Protein AF-A0AAN9TEC7-F1 (afdb_monomer)

Sequence (154 aa):
MALSFTKITAVLRTYLVLPSSTVSSLPYNSSLTKSSLTCLVTRNYAADSGGGASKKGKVVAGAGGRIKEYPVEKDPNKLVTYCCGLNYFIEGEEVKLKPDNEYPDWLYDVYIGGARDLSELEPNSKEYWQRVRYLAIRRNVKLRKFRRQVLRQF

Foldseek 3Di:
DDDDPVPVVVVVVVPPDDPPPPPPPDPPPPPPDPPPPPPPPPVPVDPDPDDDDDDPPPPPPPPPPPPDDDDDDDDPVCVVFFDPPPDPDPDDDTHGDDPPVVDDPVVVVDDPDDDDDLVVDDPPDPVNVVVVVVVVVVVVVVVVVVVVVVVVVD

Nearest PDB structures (foldseek):
  8any-assembly1_l  TM=9.443E-01  e=2.323E-07  Homo sapiens
  8oiq-assembly1_Bc  TM=9.264E-01  e=1.148E-06  Sus scrofa
  7nsj-assembly1_Bq  TM=8.899E-01  e=2.465E-06  Sus scrofa
  8pk0-assembly1_l  TM=8.881E-01  e=1.755E+00  Homo sapiens

Radius of gyration: 35.23 Å; Cα contacts (8 Å, |Δi|>4): 36; chains: 1; bounding box: 65×34×118 Å

pLDDT: mean 73.78, std 21.54, range [33.62, 97.88]

Secondary structure (DSSP, 8-state):
----TTTTHHHHTSSS---------------------------TTS--S-S-------------PPP-PPPPP--HHHHHHEETTS--SSSSPPEEPPPGGGS-GGGTTS--SSPPPTTTS-TTSHHHHHHHHHHHHHHHHHHHHHHHHHTT--

Structure (mmCIF, N/CA/C/O backbone):
data_AF-A0AAN9TEC7-F1
#
_entry.id   AF-A0AAN9TEC7-F1
#
loop_
_atom_site.group_PDB
_atom_site.id
_atom_site.type_symbol
_atom_site.label_atom_id
_atom_site.label_alt_id
_atom_site.label_comp_id
_atom_site.label_asym_id
_atom_site.label_entity_id
_atom_site.label_seq_id
_atom_site.pdbx_PDB_ins_code
_atom_site.Cartn_x
_atom_site.Cartn_y
_atom_site.Cartn_z
_atom_site.occupancy
_atom_site.B_iso_or_equiv
_atom_site.auth_seq_id
_atom_site.auth_comp_id
_atom_site.auth_asym_id
_atom_site.auth_atom_id
_atom_site.pdbx_PDB_model_num
ATOM 1 N N . MET A 1 1 ? 17.275 17.839 -90.418 1.00 48.56 1 MET A N 1
ATOM 2 C CA . MET A 1 1 ? 16.666 18.409 -89.196 1.00 48.56 1 MET A CA 1
ATOM 3 C C . MET A 1 1 ? 16.670 17.341 -88.113 1.00 48.56 1 MET A C 1
ATOM 5 O O . MET A 1 1 ? 15.807 16.479 -88.123 1.00 48.56 1 MET A O 1
ATOM 9 N N . ALA A 1 2 ? 17.671 17.348 -87.233 1.00 48.53 2 ALA A N 1
ATOM 10 C CA . ALA A 1 2 ? 17.752 16.433 -86.097 1.00 48.53 2 ALA A CA 1
ATOM 11 C C . ALA A 1 2 ? 18.172 17.261 -84.879 1.00 48.53 2 ALA A C 1
ATOM 13 O O . ALA A 1 2 ? 19.322 17.680 -84.762 1.00 48.53 2 ALA A O 1
ATOM 14 N N . LEU A 1 3 ? 17.190 17.599 -84.044 1.00 50.47 3 LEU A N 1
ATOM 15 C CA . LEU A 1 3 ? 17.386 18.351 -82.810 1.00 50.47 3 LEU A CA 1
ATOM 16 C C . LEU A 1 3 ? 18.153 17.455 -81.832 1.00 50.47 3 LEU A C 1
ATOM 18 O O . LEU A 1 3 ? 17.731 16.338 -81.536 1.00 50.47 3 LEU A O 1
ATOM 22 N N . SER A 1 4 ? 19.323 17.925 -81.404 1.00 54.22 4 SER A N 1
ATOM 23 C CA . SER A 1 4 ? 20.275 17.143 -80.628 1.00 54.22 4 SER A CA 1
ATOM 24 C C . SER A 1 4 ? 19.701 16.722 -79.272 1.00 54.22 4 SER A C 1
ATOM 26 O O . SER A 1 4 ? 19.173 17.514 -78.492 1.00 54.22 4 SER A O 1
ATOM 28 N N . PHE A 1 5 ? 19.872 15.435 -78.985 1.00 55.97 5 PHE A N 1
ATOM 29 C CA . PHE A 1 5 ? 19.461 14.704 -77.783 1.00 55.97 5 PHE A CA 1
ATOM 30 C C . PHE A 1 5 ? 20.080 15.206 -76.459 1.00 55.97 5 PHE A C 1
ATOM 32 O O . PHE A 1 5 ? 19.902 14.588 -75.411 1.00 55.97 5 PHE A O 1
ATOM 39 N N . THR A 1 6 ? 20.803 16.326 -76.465 1.00 56.91 6 THR A N 1
ATOM 40 C CA . THR A 1 6 ? 21.567 16.829 -75.315 1.00 56.91 6 THR A CA 1
ATOM 41 C C . THR A 1 6 ? 20.768 17.724 -74.368 1.00 56.91 6 THR A C 1
ATOM 43 O O . THR A 1 6 ? 21.258 18.039 -73.288 1.00 56.91 6 THR A O 1
ATOM 46 N N . LYS A 1 7 ? 19.532 18.111 -74.714 1.00 54.03 7 LYS A N 1
ATOM 47 C CA . LYS A 1 7 ? 18.673 18.926 -73.829 1.00 54.03 7 LYS A CA 1
ATOM 48 C C . LYS A 1 7 ? 17.625 18.126 -73.046 1.00 54.03 7 LYS A C 1
ATOM 50 O O . LYS A 1 7 ? 17.165 18.598 -72.014 1.00 54.03 7 LYS A O 1
ATOM 55 N N . ILE A 1 8 ? 17.294 16.905 -73.474 1.00 54.00 8 ILE A N 1
ATOM 56 C CA . ILE A 1 8 ? 16.317 16.041 -72.779 1.00 54.00 8 ILE A CA 1
ATOM 57 C C . ILE A 1 8 ? 16.985 15.265 -71.628 1.00 54.00 8 ILE A C 1
ATOM 59 O O . ILE A 1 8 ? 16.387 15.060 -70.573 1.00 54.00 8 ILE A O 1
ATOM 63 N N . THR A 1 9 ? 18.265 14.914 -71.764 1.00 54.56 9 THR A N 1
ATOM 64 C CA . THR A 1 9 ? 19.038 14.214 -70.722 1.00 54.56 9 THR A CA 1
ATOM 65 C C . THR A 1 9 ? 19.423 15.099 -69.532 1.00 54.56 9 THR A C 1
ATOM 67 O O . THR A 1 9 ? 19.699 14.574 -68.454 1.00 54.56 9 THR A O 1
ATOM 70 N N . ALA A 1 10 ? 19.388 16.428 -69.678 1.00 53.41 10 ALA A N 1
ATOM 71 C CA . ALA A 1 10 ? 19.648 17.359 -68.579 1.00 53.41 10 ALA A CA 1
ATOM 72 C C . ALA A 1 10 ? 18.459 17.490 -67.608 1.00 53.41 10 ALA A C 1
ATOM 74 O O . ALA A 1 10 ? 18.670 17.714 -66.421 1.00 53.41 10 ALA A O 1
ATOM 75 N N . VAL A 1 11 ? 17.225 17.289 -68.086 1.00 55.28 11 VAL A N 1
ATOM 76 C CA . VAL A 1 11 ? 16.010 17.392 -67.257 1.00 55.28 11 VAL A CA 1
ATOM 77 C C . VAL A 1 11 ? 15.692 16.067 -66.557 1.00 55.28 11 VAL A C 1
ATOM 79 O O . VAL A 1 11 ? 15.194 16.064 -65.442 1.00 55.28 11 VAL A O 1
ATOM 82 N N . LEU A 1 12 ? 16.042 14.916 -67.138 1.00 54.12 12 LEU A N 1
ATOM 83 C CA . LEU A 1 12 ? 15.784 13.615 -66.499 1.00 54.12 12 LEU A CA 1
ATOM 84 C C . LEU A 1 12 ? 16.828 13.211 -65.443 1.00 54.12 12 LEU A C 1
ATOM 86 O O . LEU A 1 12 ? 16.566 12.318 -64.640 1.00 54.12 12 LEU A O 1
ATOM 90 N N . ARG A 1 13 ? 17.981 13.890 -65.375 1.00 50.94 13 ARG A N 1
ATOM 91 C CA . ARG A 1 13 ? 19.002 13.655 -64.334 1.00 50.94 13 ARG A CA 1
ATOM 92 C C . ARG A 1 13 ? 18.761 14.459 -63.049 1.00 50.94 13 ARG A C 1
ATOM 94 O O . ARG A 1 13 ? 19.410 14.191 -62.044 1.00 50.94 13 ARG A O 1
ATOM 101 N N . THR A 1 14 ? 17.813 15.398 -63.058 1.00 56.31 14 THR A N 1
ATOM 102 C CA . THR A 1 14 ? 17.411 16.174 -61.873 1.00 56.31 14 THR A CA 1
ATOM 103 C C . THR A 1 14 ? 16.247 15.558 -61.091 1.00 56.31 14 THR A C 1
ATOM 105 O O . THR A 1 14 ? 16.005 15.987 -59.970 1.00 56.31 14 THR A O 1
ATOM 108 N N . TYR A 1 15 ? 15.552 14.537 -61.616 1.00 54.12 15 TYR A N 1
ATOM 109 C CA . TYR A 1 15 ? 14.353 13.965 -60.969 1.00 54.12 15 TYR A CA 1
ATOM 110 C C . TYR A 1 15 ? 14.511 12.552 -60.380 1.00 54.12 15 TYR A C 1
ATOM 112 O O . TYR A 1 15 ? 13.540 11.999 -59.876 1.00 54.12 15 TYR A O 1
ATOM 120 N N . LEU A 1 16 ? 15.717 11.971 -60.370 1.00 57.03 16 LEU A N 1
ATOM 121 C CA . LEU A 1 16 ? 15.988 10.672 -59.726 1.00 57.03 16 LEU A CA 1
ATOM 122 C C . LEU A 1 16 ? 17.188 10.719 -58.773 1.00 57.03 16 LEU A C 1
ATOM 124 O O . LEU A 1 16 ? 18.037 9.834 -58.770 1.00 57.03 16 LEU A O 1
ATOM 128 N N . VAL A 1 17 ? 17.247 11.746 -57.928 1.00 52.12 17 VAL A N 1
ATOM 129 C CA . VAL A 1 17 ? 17.976 11.658 -56.659 1.00 52.12 17 VAL A CA 1
ATOM 130 C C . VAL A 1 17 ? 17.042 12.173 -55.578 1.00 52.12 17 VAL A C 1
ATOM 132 O O . VAL A 1 17 ? 16.969 13.365 -55.293 1.00 52.12 17 VAL A O 1
ATOM 135 N N . LEU A 1 18 ? 16.277 11.238 -55.018 1.00 53.53 18 LEU A N 1
ATOM 136 C CA . LEU A 1 18 ? 15.639 11.398 -53.721 1.00 53.53 18 LEU A CA 1
ATOM 137 C C . LEU A 1 18 ? 16.726 11.849 -52.733 1.00 53.53 18 LEU A C 1
ATOM 139 O O . LEU A 1 18 ? 17.726 11.136 -52.593 1.00 53.53 18 LEU A O 1
ATOM 143 N N . PRO A 1 19 ? 16.588 13.002 -52.057 1.00 48.56 19 PRO A N 1
ATOM 144 C CA . PRO A 1 19 ? 17.447 13.300 -50.932 1.00 48.56 19 PRO A CA 1
ATOM 145 C C . PRO A 1 19 ? 17.100 12.279 -49.852 1.00 48.56 19 PRO A C 1
ATOM 147 O O . PRO A 1 19 ? 16.100 12.416 -49.150 1.00 48.56 19 PRO A O 1
ATOM 150 N N . SER A 1 20 ? 17.916 11.227 -49.740 1.00 44.69 20 SER A N 1
ATOM 151 C CA . SER A 1 20 ? 18.061 10.489 -48.493 1.00 44.69 20 SER A CA 1
ATOM 152 C C . SER A 1 20 ? 18.264 11.544 -47.425 1.00 44.69 20 SER A C 1
ATOM 154 O O . SER A 1 20 ? 19.303 12.204 -47.404 1.00 44.69 20 SER A O 1
ATOM 156 N N . SER A 1 21 ? 17.236 11.746 -46.603 1.00 44.50 21 SER A N 1
ATOM 157 C CA . SER A 1 21 ? 17.318 12.483 -45.358 1.00 44.50 21 SER A CA 1
ATOM 158 C C . SER A 1 21 ? 18.556 11.970 -44.653 1.00 44.50 21 SER A C 1
ATOM 160 O O . SER A 1 21 ? 18.599 10.838 -44.164 1.00 44.50 21 SER A O 1
ATOM 162 N N . THR A 1 22 ? 19.597 12.786 -44.709 1.00 52.03 22 THR A N 1
ATOM 163 C CA . THR A 1 22 ? 20.806 12.591 -43.956 1.00 52.03 22 THR A CA 1
ATOM 164 C C . THR A 1 22 ? 20.344 12.521 -42.513 1.00 52.03 22 THR A C 1
ATOM 166 O O . THR A 1 22 ? 19.860 13.496 -41.941 1.00 52.03 22 THR A O 1
ATOM 169 N N . VAL A 1 23 ? 20.431 11.323 -41.937 1.00 56.47 23 VAL A N 1
ATOM 170 C CA . VAL A 1 23 ? 20.590 11.173 -40.500 1.00 56.47 23 VAL A CA 1
ATOM 171 C C . VAL A 1 23 ? 21.856 11.960 -40.214 1.00 56.47 23 VAL A C 1
ATOM 173 O O . VAL A 1 23 ? 22.967 11.473 -40.414 1.00 56.47 23 VAL A O 1
ATOM 176 N N . SER A 1 24 ? 21.684 13.237 -39.886 1.00 46.16 24 SER A N 1
ATOM 177 C CA . SER A 1 24 ? 22.731 14.047 -39.316 1.00 46.16 24 SER A CA 1
ATOM 178 C C . SER A 1 24 ? 23.124 13.308 -38.050 1.00 46.16 24 SER A C 1
ATOM 180 O O . SER A 1 24 ? 22.413 13.293 -37.047 1.00 46.16 24 SER A O 1
ATOM 182 N N . SER A 1 25 ? 24.239 12.587 -38.142 1.00 56.56 25 SER A N 1
ATOM 183 C CA . SER A 1 25 ? 24.982 12.136 -36.988 1.00 56.56 25 SER A CA 1
ATOM 184 C C . SER A 1 25 ? 25.206 13.382 -36.149 1.00 56.56 25 SER A C 1
ATOM 186 O O . SER A 1 25 ? 26.010 14.244 -36.515 1.00 56.56 25 SER A O 1
ATOM 188 N N . LEU A 1 26 ? 24.429 13.520 -35.075 1.00 43.62 26 LEU A N 1
ATOM 189 C CA . LEU A 1 26 ? 24.709 14.509 -34.054 1.00 43.62 26 LEU A CA 1
ATOM 190 C C .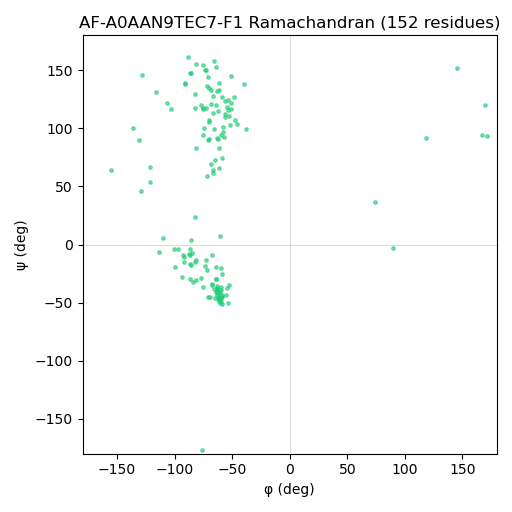 LEU A 1 26 ? 26.193 14.346 -33.721 1.00 43.62 26 LEU A C 1
ATOM 192 O O . LEU A 1 26 ? 26.616 13.209 -33.477 1.00 43.62 26 LEU A O 1
ATOM 196 N N . PRO A 1 27 ? 27.002 15.417 -33.764 1.00 46.75 27 PRO A N 1
ATOM 197 C CA . PRO A 1 27 ? 28.371 15.312 -33.312 1.00 46.75 27 PRO A CA 1
ATOM 198 C C . PRO A 1 27 ? 28.303 14.809 -31.873 1.00 46.75 27 PRO A C 1
ATOM 200 O O . PRO A 1 27 ? 27.791 15.492 -30.983 1.00 46.75 27 PRO A O 1
ATOM 203 N N . TYR A 1 28 ? 28.767 13.577 -31.663 1.00 51.41 28 TYR A N 1
ATOM 204 C CA . TYR A 1 28 ? 29.119 13.088 -30.346 1.00 51.41 28 TYR A CA 1
ATOM 205 C C . TYR A 1 28 ? 30.205 14.035 -29.851 1.00 51.41 28 TYR A C 1
ATOM 207 O O . TYR A 1 28 ? 31.374 13.925 -30.214 1.00 51.41 28 TYR A O 1
ATOM 215 N N . ASN A 1 29 ? 29.780 15.053 -29.110 1.00 56.12 29 ASN A N 1
ATOM 216 C CA . ASN A 1 29 ? 30.663 16.014 -28.492 1.00 56.12 29 ASN A CA 1
ATOM 217 C C . ASN A 1 29 ? 31.402 15.276 -27.371 1.00 56.12 29 ASN A C 1
ATOM 219 O O . ASN A 1 29 ? 30.939 15.197 -26.236 1.00 56.12 29 ASN A O 1
ATOM 223 N N . SER A 1 30 ? 32.553 14.705 -27.717 1.00 55.78 30 SER A N 1
ATOM 224 C CA . SER A 1 30 ? 33.495 14.070 -26.797 1.00 55.78 30 SER A CA 1
ATOM 225 C C . SER A 1 30 ? 34.413 15.081 -26.106 1.00 55.78 30 SER A C 1
ATOM 227 O O . SER A 1 30 ? 35.503 14.729 -25.663 1.00 55.78 30 SER A O 1
ATOM 229 N N . SER A 1 31 ? 33.991 16.341 -26.005 1.00 51.62 31 SER A N 1
ATOM 230 C CA . SER A 1 31 ? 34.704 17.390 -25.281 1.00 51.62 31 SER A CA 1
ATOM 231 C C . SER A 1 31 ? 33.841 17.986 -24.173 1.00 51.62 31 SER A C 1
ATOM 233 O O . SER A 1 31 ? 33.715 19.197 -24.037 1.00 51.62 31 SER A O 1
ATOM 235 N N . LEU A 1 32 ? 33.320 17.123 -23.294 1.00 45.06 32 LEU A N 1
ATOM 236 C CA . LEU A 1 32 ? 33.364 17.480 -21.880 1.00 45.06 32 LEU A CA 1
ATOM 237 C C . LEU A 1 32 ? 34.803 17.279 -21.423 1.00 45.06 32 LEU A C 1
ATOM 239 O O . LEU A 1 32 ? 35.246 16.190 -21.055 1.00 45.06 32 LEU A O 1
ATOM 243 N N . THR A 1 33 ? 35.537 18.384 -21.481 1.00 47.31 33 THR A N 1
ATOM 244 C CA . THR A 1 33 ? 36.680 18.621 -20.617 1.00 47.31 33 THR A CA 1
ATOM 245 C C . THR A 1 33 ? 36.337 18.117 -19.217 1.00 47.31 33 THR A C 1
ATOM 247 O O . THR A 1 33 ? 35.214 18.279 -18.734 1.00 47.31 33 THR A O 1
ATOM 250 N N . LYS A 1 34 ? 37.299 17.449 -18.579 1.00 48.38 34 LYS A N 1
ATOM 251 C CA . LYS A 1 34 ? 37.228 16.982 -17.191 1.00 48.38 34 LYS A CA 1
ATOM 252 C C . LYS A 1 34 ? 37.192 18.193 -16.249 1.00 48.38 34 LYS A C 1
ATOM 254 O O . LYS A 1 34 ? 38.111 18.429 -15.479 1.00 48.38 34 LYS A O 1
ATOM 259 N N . SER A 1 35 ? 36.137 18.990 -16.343 1.00 45.03 35 SER A N 1
ATOM 260 C CA . SER A 1 35 ? 35.725 19.927 -15.324 1.00 45.03 35 SER A CA 1
ATOM 261 C C . SER A 1 35 ? 35.112 19.072 -14.231 1.00 45.03 35 SER A C 1
ATOM 263 O O . SER A 1 35 ? 34.013 18.531 -14.355 1.00 45.03 35 SER A O 1
ATOM 265 N N . SER A 1 36 ? 35.925 18.854 -13.205 1.00 53.31 36 SER A N 1
ATOM 266 C CA . SER A 1 36 ? 35.570 18.253 -11.932 1.00 53.31 36 SER A CA 1
ATOM 267 C C . SER A 1 36 ? 34.471 19.072 -11.253 1.00 53.31 36 SER A C 1
ATOM 269 O O . SER A 1 36 ? 34.705 19.776 -10.279 1.00 53.31 36 SER A O 1
ATOM 271 N N . LEU A 1 37 ? 33.252 18.953 -11.753 1.00 47.41 37 LEU A N 1
ATOM 272 C CA . LEU A 1 37 ? 32.038 19.215 -11.004 1.00 47.41 37 LEU A CA 1
ATOM 273 C C . LEU A 1 37 ? 31.244 17.919 -11.036 1.00 47.41 37 LEU A C 1
ATOM 275 O O . LEU A 1 37 ? 30.168 17.805 -11.621 1.00 47.41 37 LEU A O 1
ATOM 279 N N . THR A 1 38 ? 31.803 16.910 -10.365 1.00 49.81 38 THR A N 1
ATOM 280 C CA . THR A 1 38 ? 30.939 15.949 -9.700 1.00 49.81 38 THR A CA 1
ATOM 281 C C . THR A 1 38 ? 30.095 16.783 -8.743 1.00 49.81 38 THR A C 1
ATOM 283 O O . THR A 1 38 ? 30.521 17.151 -7.652 1.00 49.81 38 THR A O 1
ATOM 286 N N . CYS A 1 39 ? 28.881 17.136 -9.163 1.00 44.84 39 CYS A N 1
ATOM 287 C CA . CYS A 1 39 ? 27.814 17.356 -8.209 1.00 44.84 39 CYS A CA 1
ATOM 288 C C . CYS A 1 39 ? 27.643 16.003 -7.521 1.00 44.84 39 CYS A C 1
ATOM 290 O O . CYS A 1 39 ? 26.860 15.145 -7.934 1.00 44.84 39 CYS A O 1
ATOM 292 N N . LEU A 1 40 ? 28.482 15.759 -6.517 1.00 48.81 40 LEU A N 1
ATOM 293 C CA . LEU A 1 40 ? 28.219 14.766 -5.517 1.00 48.81 40 LEU A CA 1
ATOM 294 C C . LEU A 1 40 ? 26.948 15.277 -4.851 1.00 48.81 40 LEU A C 1
ATOM 296 O O . LEU A 1 40 ? 27.001 16.057 -3.902 1.00 48.81 40 LEU A O 1
ATOM 300 N N . VAL A 1 41 ? 25.792 14.844 -5.357 1.00 54.66 41 VAL A N 1
ATOM 301 C CA . VAL A 1 41 ? 24.574 14.777 -4.555 1.00 54.66 41 VAL A CA 1
ATOM 302 C C . VAL A 1 41 ? 24.873 13.736 -3.481 1.00 54.66 41 VAL A C 1
ATOM 304 O O . VAL A 1 41 ? 24.461 12.577 -3.537 1.00 54.66 41 VAL A O 1
ATOM 307 N N . THR A 1 42 ? 25.720 14.132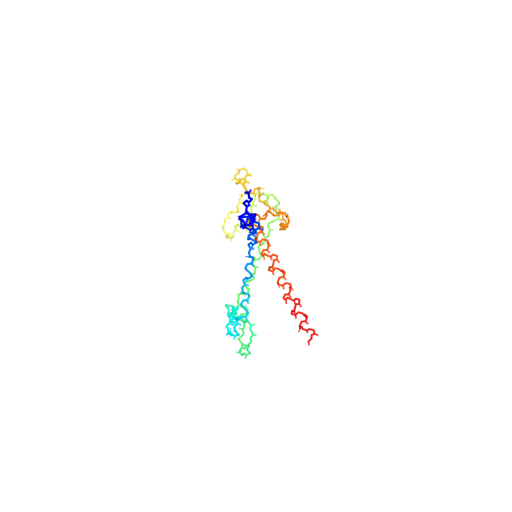 -2.539 1.00 53.72 42 THR A N 1
ATOM 308 C CA . THR A 1 42 ? 25.949 13.422 -1.307 1.00 53.72 42 THR A CA 1
ATOM 309 C C . THR A 1 42 ? 24.612 13.482 -0.590 1.00 53.72 42 THR A C 1
ATOM 311 O O . THR A 1 42 ? 24.043 14.549 -0.357 1.00 53.72 42 THR A O 1
ATOM 314 N N . ARG A 1 43 ? 24.038 12.315 -0.304 1.00 51.72 43 ARG A N 1
ATOM 315 C CA . ARG A 1 43 ? 22.859 12.201 0.555 1.00 51.72 43 ARG A CA 1
ATOM 316 C C . ARG A 1 43 ? 23.280 12.474 2.005 1.00 51.72 43 ARG A C 1
ATOM 318 O O . ARG A 1 43 ? 23.122 11.612 2.852 1.00 51.72 43 ARG A O 1
ATOM 325 N N . ASN A 1 44 ? 23.830 13.656 2.272 1.00 56.59 44 ASN A N 1
ATOM 326 C CA . ASN A 1 44 ? 24.298 14.083 3.593 1.00 56.59 44 ASN A CA 1
ATOM 327 C C . ASN A 1 44 ? 23.174 14.701 4.439 1.00 56.59 44 ASN A C 1
ATOM 329 O O . ASN A 1 44 ? 23.424 15.181 5.536 1.00 56.59 44 ASN A O 1
ATOM 333 N N . TYR A 1 45 ? 21.931 14.704 3.947 1.00 58.72 45 TYR A N 1
ATOM 334 C CA . TYR A 1 45 ? 20.793 15.229 4.708 1.00 58.72 45 TYR A CA 1
ATOM 335 C C . TYR A 1 45 ? 20.367 14.309 5.869 1.00 58.72 45 TYR A C 1
ATOM 337 O O . TYR A 1 45 ? 19.632 14.729 6.755 1.00 58.72 45 TYR A O 1
ATOM 345 N N . ALA A 1 46 ? 20.846 13.063 5.901 1.00 57.78 46 ALA A N 1
ATOM 346 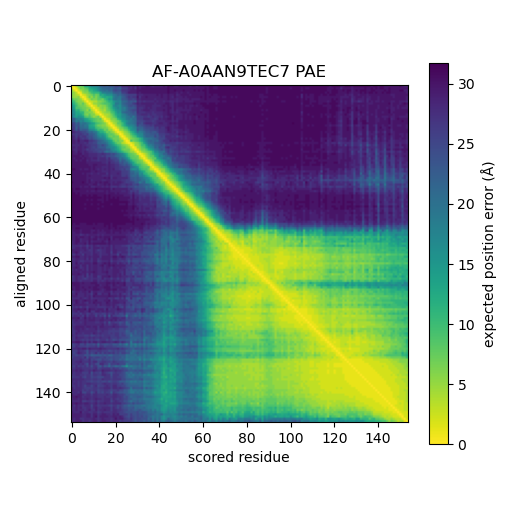C CA . ALA A 1 46 ? 20.777 12.221 7.089 1.00 57.78 46 ALA A CA 1
ATOM 347 C C . ALA A 1 46 ? 22.185 12.123 7.681 1.00 57.78 46 ALA A C 1
ATOM 349 O O . ALA A 1 46 ? 23.108 11.704 6.981 1.00 57.78 46 ALA A O 1
ATOM 350 N N . ALA A 1 47 ? 22.350 12.529 8.942 1.00 55.50 47 ALA A N 1
ATOM 351 C CA . ALA A 1 47 ? 23.605 12.362 9.660 1.00 55.50 47 ALA A CA 1
ATOM 352 C C . ALA A 1 47 ? 23.998 10.878 9.653 1.00 55.50 47 ALA A C 1
ATOM 354 O O . ALA A 1 47 ? 23.221 10.024 10.084 1.00 55.50 47 ALA A O 1
ATOM 355 N N . ASP A 1 48 ? 25.192 10.583 9.144 1.00 50.97 48 ASP A N 1
ATOM 356 C CA . ASP A 1 48 ? 25.772 9.251 9.220 1.00 50.97 48 ASP A CA 1
ATOM 357 C C . ASP A 1 48 ? 26.063 8.969 10.696 1.00 50.97 48 ASP A C 1
ATOM 359 O O . ASP A 1 48 ? 26.866 9.654 11.339 1.00 50.97 48 ASP A O 1
ATOM 363 N N . SER A 1 49 ? 25.348 8.014 11.281 1.00 47.66 49 SER A N 1
ATOM 364 C CA . SER A 1 49 ? 25.621 7.576 12.640 1.00 47.66 49 SER A CA 1
ATOM 365 C C . SER A 1 49 ? 26.940 6.804 12.644 1.00 47.66 49 SER A C 1
ATOM 367 O O . SER A 1 49 ? 26.958 5.584 12.498 1.00 47.66 49 SER A O 1
ATOM 369 N N . GLY A 1 50 ? 28.040 7.519 12.856 1.00 41.84 50 GLY A N 1
ATOM 370 C CA . GLY A 1 50 ? 29.261 6.935 13.397 1.00 41.84 50 GLY A CA 1
ATOM 371 C C . GLY A 1 50 ? 30.474 7.007 12.482 1.00 41.84 50 GLY A C 1
ATOM 372 O O . GLY A 1 50 ? 30.792 6.070 11.760 1.00 41.84 50 GLY A O 1
ATOM 373 N N . GLY A 1 51 ? 31.238 8.081 12.658 1.00 42.47 51 GLY A N 1
ATOM 374 C CA . GLY A 1 51 ? 32.629 8.175 12.235 1.00 42.47 51 GLY A CA 1
ATOM 375 C C . GLY A 1 51 ? 33.371 9.206 13.078 1.00 42.47 51 GLY A C 1
ATOM 376 O O . GLY A 1 51 ? 33.761 10.246 12.570 1.00 42.47 51 GLY A O 1
ATOM 377 N N . GLY A 1 52 ? 33.508 8.956 14.384 1.00 33.62 52 GLY A N 1
ATOM 378 C CA . GLY A 1 52 ? 34.258 9.840 15.280 1.00 33.62 52 GLY A CA 1
ATOM 379 C C . GLY A 1 52 ? 34.024 9.526 16.752 1.00 33.62 52 GLY A C 1
ATOM 380 O O . GLY A 1 52 ? 33.061 9.984 17.361 1.00 33.62 52 GLY A O 1
ATOM 381 N N . ALA A 1 53 ? 34.904 8.714 17.331 1.00 44.53 53 ALA A N 1
ATOM 382 C CA . ALA A 1 53 ? 34.922 8.428 18.754 1.00 44.53 53 ALA A CA 1
ATOM 383 C C . ALA A 1 53 ? 35.187 9.708 19.561 1.00 44.53 53 ALA A C 1
ATOM 385 O O . ALA A 1 53 ? 36.277 10.263 19.472 1.00 44.53 53 ALA A O 1
ATOM 386 N N . SER A 1 54 ? 34.212 10.148 20.362 1.00 35.91 54 SER A N 1
ATOM 387 C CA . SER A 1 54 ? 34.413 10.674 21.725 1.00 35.91 54 SER A CA 1
ATOM 388 C C . SER A 1 54 ? 33.129 11.284 22.272 1.00 35.91 54 SER A C 1
ATOM 390 O O . SER A 1 54 ? 32.841 12.462 22.090 1.00 35.91 54 SER A O 1
ATOM 392 N N . LYS A 1 55 ? 32.371 10.462 22.989 1.00 38.84 55 LYS A N 1
ATOM 393 C CA . LYS A 1 55 ? 31.951 10.679 24.380 1.00 38.84 55 LYS A CA 1
ATOM 394 C C . LYS A 1 55 ? 30.905 9.620 24.666 1.00 38.84 55 LYS A C 1
ATOM 396 O O . LYS A 1 55 ? 29.873 9.538 24.011 1.00 38.84 55 LYS A O 1
ATOM 401 N N . LYS A 1 56 ? 31.219 8.798 25.661 1.00 41.41 56 LYS A N 1
ATOM 402 C CA . LYS A 1 56 ? 30.360 7.808 26.307 1.00 41.41 56 LYS A CA 1
ATOM 403 C C . LYS A 1 56 ? 29.242 8.559 27.049 1.00 41.41 56 LYS A C 1
ATOM 405 O O . LYS A 1 56 ? 29.153 8.537 28.268 1.00 41.41 56 LYS A O 1
ATOM 410 N N . GLY A 1 57 ? 28.432 9.306 26.304 1.00 37.44 57 GLY A N 1
ATOM 411 C CA . GLY A 1 57 ? 27.142 9.777 26.750 1.00 37.44 57 GLY A CA 1
ATOM 412 C C . GLY A 1 57 ? 26.280 8.540 26.796 1.00 37.44 57 GLY A C 1
ATOM 413 O O . GLY A 1 57 ? 25.975 7.962 25.756 1.00 37.44 57 GLY A O 1
ATOM 414 N N . LYS A 1 58 ? 25.990 8.088 28.014 1.00 40.09 58 LYS A N 1
ATOM 415 C CA . LYS A 1 58 ? 24.904 7.171 28.329 1.00 40.09 58 LYS A CA 1
ATOM 416 C C . LYS A 1 58 ? 23.727 7.571 27.442 1.00 40.09 58 LYS A C 1
ATOM 418 O O . LYS A 1 58 ? 23.050 8.552 27.737 1.00 40.09 58 LYS A O 1
ATOM 423 N N . VAL A 1 59 ? 23.527 6.852 26.334 1.00 41.16 59 VAL A N 1
ATOM 424 C CA . VAL A 1 59 ? 22.241 6.832 25.653 1.00 41.16 59 VAL A CA 1
ATOM 425 C C . VAL A 1 59 ? 21.354 6.212 26.706 1.00 41.16 59 VAL A C 1
ATOM 427 O O . VAL A 1 59 ? 21.326 4.999 26.901 1.00 41.16 59 VAL A O 1
ATOM 430 N N . VAL A 1 60 ? 20.750 7.078 27.513 1.00 43.19 60 VAL A N 1
ATOM 431 C CA . VAL A 1 60 ? 19.576 6.714 28.265 1.00 43.19 60 VAL A CA 1
ATOM 432 C C . VAL A 1 60 ? 18.669 6.173 27.178 1.00 43.19 60 VAL A C 1
ATOM 434 O O . VAL A 1 60 ? 18.282 6.906 26.269 1.00 43.19 60 VAL A O 1
ATOM 437 N N . ALA A 1 61 ? 18.441 4.864 27.217 1.00 45.38 61 ALA A N 1
ATOM 438 C CA . ALA A 1 61 ? 17.350 4.197 26.535 1.00 45.38 61 ALA A CA 1
ATOM 439 C C . ALA A 1 61 ? 16.050 4.771 27.122 1.00 45.38 61 ALA A C 1
ATOM 441 O O . ALA A 1 61 ? 15.343 4.137 27.894 1.00 45.38 61 ALA A O 1
ATOM 442 N N . GLY A 1 62 ? 15.827 6.055 26.876 1.00 44.69 62 GLY A N 1
ATOM 443 C CA . GLY A 1 62 ? 14.715 6.849 27.334 1.00 44.69 62 GLY A CA 1
ATOM 444 C C . GLY A 1 62 ? 13.794 6.977 26.145 1.00 44.69 62 GLY A C 1
ATOM 445 O O . GLY A 1 62 ? 14.186 7.520 25.118 1.00 44.69 62 GLY A O 1
ATOM 446 N N . ALA A 1 63 ? 12.596 6.429 26.305 1.00 48.56 63 ALA A N 1
ATOM 447 C CA . ALA A 1 63 ? 11.541 6.367 25.304 1.00 48.56 63 ALA A CA 1
ATOM 448 C C . ALA A 1 63 ? 11.756 5.359 24.160 1.00 48.56 63 ALA A C 1
ATOM 450 O O . ALA A 1 63 ? 11.250 5.539 23.058 1.00 48.56 63 ALA A O 1
ATOM 451 N N . GLY A 1 64 ? 12.344 4.200 24.464 1.00 48.38 64 GLY A N 1
ATOM 452 C CA . GLY A 1 64 ? 11.830 2.955 23.884 1.00 48.38 64 GLY A CA 1
ATOM 453 C C . GLY A 1 64 ? 10.450 2.678 24.483 1.00 48.38 64 GLY A C 1
ATOM 454 O O . GLY A 1 64 ? 10.321 1.817 25.348 1.00 48.38 64 GLY A O 1
ATOM 455 N N . GLY A 1 65 ? 9.448 3.495 24.142 1.00 59.09 65 GLY A N 1
ATOM 456 C CA . GLY A 1 65 ? 8.080 3.279 24.598 1.00 59.09 65 GLY A CA 1
ATOM 457 C C . GLY A 1 65 ? 7.689 1.861 24.213 1.00 59.09 65 GLY A C 1
ATOM 458 O O . GLY A 1 65 ? 7.737 1.519 23.032 1.00 59.09 65 GLY A O 1
ATOM 459 N N . ARG A 1 66 ? 7.385 1.013 25.204 1.00 70.62 66 ARG A N 1
ATOM 460 C CA . ARG A 1 66 ? 6.878 -0.331 24.922 1.00 70.62 66 ARG A CA 1
ATOM 461 C C . ARG A 1 66 ? 5.674 -0.149 24.005 1.00 70.62 66 ARG A C 1
ATOM 463 O O . ARG A 1 66 ? 4.772 0.617 24.353 1.00 70.62 66 ARG A O 1
ATOM 470 N N . ILE A 1 67 ? 5.693 -0.789 22.837 1.00 77.44 67 ILE A N 1
ATOM 471 C CA . ILE A 1 67 ? 4.514 -0.865 21.976 1.00 77.44 67 ILE A CA 1
ATOM 472 C C . ILE A 1 67 ? 3.408 -1.430 22.868 1.00 77.44 67 ILE A C 1
ATOM 474 O O . ILE A 1 67 ? 3.565 -2.508 23.437 1.00 77.44 67 ILE A O 1
ATOM 478 N N . LYS A 1 68 ? 2.360 -0.637 23.107 1.00 78.44 68 LYS A N 1
ATOM 479 C CA . LYS A 1 68 ? 1.232 -1.070 23.928 1.00 78.44 68 LYS A CA 1
ATOM 480 C C . LYS A 1 68 ? 0.497 -2.134 23.122 1.00 78.44 68 LYS A C 1
ATOM 482 O O . LYS A 1 68 ? -0.147 -1.808 22.131 1.00 78.44 68 LYS A O 1
ATOM 487 N N . GLU A 1 69 ? 0.646 -3.390 23.515 1.00 80.38 69 GLU A N 1
ATOM 488 C CA . GLU A 1 69 ? -0.137 -4.485 22.954 1.00 80.38 69 GLU A CA 1
ATOM 489 C C . GLU A 1 69 ? -1.547 -4.400 23.537 1.00 80.38 69 GLU A C 1
ATOM 491 O O . GLU A 1 69 ? -1.728 -4.463 24.754 1.00 80.38 69 GLU A O 1
ATOM 496 N N . TYR A 1 70 ? -2.536 -4.189 22.672 1.00 81.31 70 TYR A N 1
ATOM 497 C CA . TYR A 1 70 ? -3.941 -4.234 23.060 1.00 81.31 70 TYR A CA 1
ATOM 498 C C . TYR A 1 70 ? -4.460 -5.663 22.860 1.00 81.31 70 TYR A C 1
ATOM 500 O O . TYR A 1 70 ? -4.099 -6.291 21.858 1.00 81.31 70 TYR A O 1
ATOM 508 N N . PRO A 1 71 ? -5.273 -6.206 23.782 1.00 84.50 71 PRO A N 1
ATOM 509 C CA . PRO A 1 71 ? -5.895 -7.504 23.570 1.00 84.50 71 PRO A CA 1
ATOM 510 C C . PRO A 1 71 ? -6.751 -7.457 22.301 1.00 84.50 71 PRO A C 1
ATOM 512 O O . PRO A 1 71 ? -7.585 -6.571 22.132 1.00 84.50 71 PRO A O 1
ATOM 515 N N . VAL A 1 72 ? -6.511 -8.405 21.397 1.00 86.12 72 VAL A N 1
ATOM 516 C CA . VAL A 1 72 ? -7.315 -8.561 20.183 1.00 86.12 72 VAL A CA 1
ATOM 517 C C . VAL A 1 72 ? -8.571 -9.344 20.538 1.00 86.12 72 VAL A C 1
ATOM 519 O O . VAL A 1 72 ? -8.485 -10.410 21.156 1.00 86.12 72 VAL A O 1
ATOM 522 N N . GLU A 1 73 ? -9.720 -8.812 20.135 1.00 86.06 73 GLU A N 1
ATOM 523 C CA . GLU A 1 73 ? -11.018 -9.455 20.316 1.00 86.06 73 GLU A CA 1
ATOM 524 C C . GLU A 1 73 ? -11.081 -10.794 19.574 1.00 86.06 73 GLU A C 1
ATOM 526 O O . GLU A 1 73 ? -10.582 -10.928 18.455 1.00 86.06 73 GLU A O 1
ATOM 531 N N . LYS A 1 74 ? -11.687 -11.803 20.209 1.00 90.81 74 LYS A N 1
ATOM 532 C CA . LYS A 1 74 ? -11.763 -13.179 19.679 1.00 90.81 74 LYS A CA 1
ATOM 533 C C . LYS A 1 74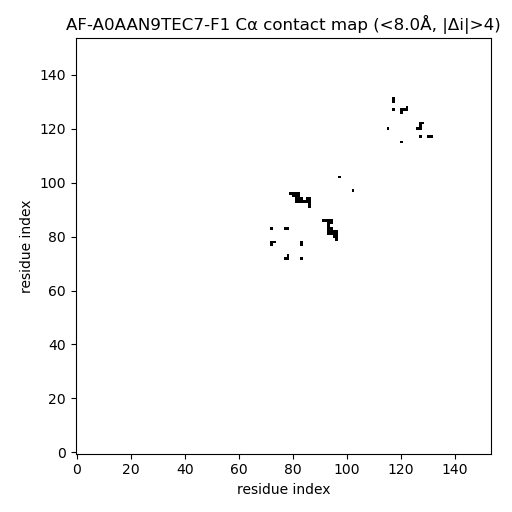 ? -13.179 -13.618 19.315 1.00 90.81 74 LYS A C 1
ATOM 535 O O . LYS A 1 74 ? -13.348 -14.695 18.745 1.00 90.81 74 LYS A O 1
ATOM 540 N N . ASP A 1 75 ? -14.180 -12.803 19.632 1.00 93.31 75 ASP A N 1
ATOM 541 C CA . ASP A 1 75 ? -15.579 -13.148 19.414 1.00 93.31 75 ASP A CA 1
ATOM 542 C C . ASP A 1 75 ? -15.960 -12.986 17.933 1.00 93.31 75 ASP A C 1
ATOM 544 O O . ASP A 1 75 ? -15.906 -11.874 17.397 1.00 93.31 75 ASP A O 1
ATOM 548 N N . PRO A 1 76 ? -16.405 -14.058 17.250 1.00 93.31 76 PRO A N 1
ATOM 549 C CA . PRO A 1 76 ? -16.639 -14.025 15.807 1.00 93.31 76 PRO A CA 1
ATOM 550 C C . PRO A 1 76 ? -17.778 -13.076 15.419 1.00 93.31 76 PRO A C 1
ATOM 552 O O . PRO A 1 76 ? -17.671 -12.347 14.437 1.00 93.31 76 PRO A O 1
ATOM 555 N N . ASN A 1 77 ? -18.848 -13.021 16.218 1.00 92.88 77 ASN A N 1
ATOM 556 C CA . ASN A 1 77 ? -19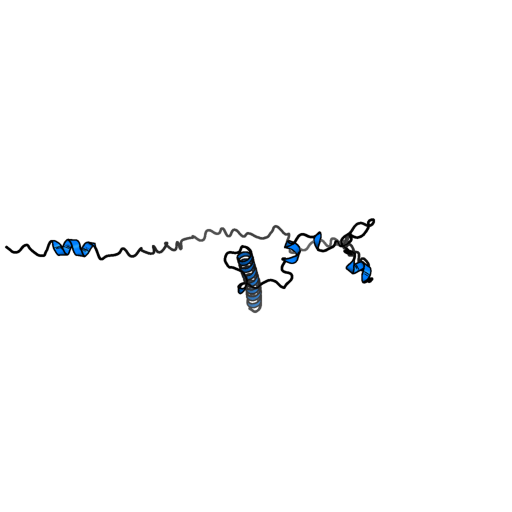.993 -12.146 15.950 1.00 92.88 77 ASN A CA 1
ATOM 557 C C . ASN A 1 77 ? -19.606 -10.659 15.990 1.00 92.88 77 ASN A C 1
ATOM 559 O O . ASN A 1 77 ? -20.124 -9.861 15.205 1.00 92.88 77 ASN A O 1
ATOM 563 N N . LYS A 1 78 ? -18.677 -10.291 16.883 1.00 91.19 78 LYS A N 1
ATOM 564 C CA . LYS A 1 78 ? -18.173 -8.920 17.003 1.00 91.19 78 LYS A CA 1
ATOM 565 C C . LYS A 1 78 ? -17.300 -8.564 15.797 1.00 91.19 78 LYS A C 1
ATOM 567 O O . LYS A 1 78 ? -17.540 -7.530 15.187 1.00 91.19 78 LYS A O 1
ATOM 572 N N . LEU A 1 79 ? -16.399 -9.461 15.383 1.00 92.12 79 LEU A N 1
ATOM 573 C CA . LEU A 1 79 ? -15.498 -9.260 14.235 1.00 92.12 79 LEU A CA 1
ATOM 574 C C . LEU A 1 79 ? -16.219 -9.129 12.883 1.00 92.12 79 LEU A C 1
ATOM 576 O O . LEU A 1 79 ? -15.714 -8.465 11.986 1.00 92.12 79 LEU A O 1
ATOM 580 N N . VAL A 1 80 ? -17.384 -9.764 12.723 1.00 93.31 80 VAL A N 1
ATOM 581 C CA . VAL A 1 80 ? -18.194 -9.649 11.495 1.00 93.31 80 VAL A CA 1
ATOM 582 C C . VAL A 1 80 ? -19.037 -8.371 11.482 1.00 93.31 80 VAL A C 1
ATOM 584 O O . VAL A 1 80 ? -19.321 -7.833 10.418 1.00 93.31 80 VAL A O 1
ATOM 587 N N . THR A 1 81 ? -19.450 -7.878 12.652 1.00 93.94 81 THR A N 1
ATOM 588 C CA . THR A 1 81 ? -20.370 -6.732 12.759 1.00 93.94 81 THR A CA 1
ATOM 589 C C . THR A 1 81 ? -19.635 -5.397 12.915 1.00 93.94 81 THR A C 1
ATOM 591 O O . THR A 1 81 ? -20.158 -4.356 12.518 1.00 93.94 81 THR A O 1
ATOM 594 N N . TYR A 1 82 ? -18.435 -5.405 13.495 1.00 94.31 82 TYR A N 1
ATOM 595 C CA . TYR A 1 82 ? -17.674 -4.211 13.853 1.00 94.31 82 TYR A CA 1
ATOM 596 C C . TYR A 1 82 ? -16.249 -4.259 13.298 1.00 94.31 82 TYR A C 1
ATOM 598 O O . TYR A 1 82 ? -15.602 -5.304 13.263 1.00 94.31 82 TYR A O 1
ATOM 606 N N . CYS A 1 83 ? -15.727 -3.089 12.929 1.00 92.50 83 CYS A N 1
ATOM 607 C CA . CYS A 1 83 ? -14.322 -2.902 12.584 1.00 92.50 83 CYS A CA 1
ATOM 608 C C . CYS A 1 83 ? -13.472 -2.739 13.851 1.00 92.50 83 CYS A C 1
ATOM 610 O O . CYS A 1 83 ? -13.147 -1.616 14.259 1.00 92.50 83 CYS A O 1
ATOM 612 N N . CYS A 1 84 ? -13.092 -3.857 14.468 1.00 90.12 84 CYS A N 1
ATOM 613 C CA . CYS A 1 84 ? -12.234 -3.851 15.651 1.00 90.12 84 CYS A CA 1
ATOM 614 C C . CYS A 1 84 ? -10.857 -3.227 15.338 1.00 90.12 84 CYS A C 1
ATOM 616 O O . CYS A 1 84 ? -10.217 -3.561 14.341 1.00 90.12 84 CYS A O 1
ATOM 618 N N . GLY A 1 85 ? -10.386 -2.316 16.198 1.00 87.75 85 GLY A N 1
ATOM 619 C CA . GLY A 1 85 ? -9.071 -1.665 16.077 1.00 87.75 85 GLY A CA 1
ATOM 620 C C . GLY A 1 85 ? -9.028 -0.370 15.254 1.00 87.75 85 GLY A C 1
ATOM 621 O O . GLY A 1 85 ? -7.975 0.261 15.186 1.00 87.75 85 GLY A O 1
ATOM 622 N N . LEU A 1 86 ? -10.148 0.062 14.659 1.00 89.88 86 LEU A N 1
ATOM 623 C CA . LEU A 1 86 ? -10.219 1.356 13.966 1.00 89.88 86 LEU A CA 1
ATOM 624 C C . LEU A 1 86 ? -10.294 2.540 14.946 1.00 89.88 86 LEU A C 1
ATOM 626 O O . LEU A 1 86 ? -9.719 3.599 14.692 1.00 89.88 86 LEU A O 1
ATOM 630 N N . ASN A 1 87 ? -10.996 2.361 16.069 1.00 90.50 87 ASN A N 1
ATOM 631 C CA . ASN A 1 87 ? -11.068 3.357 17.131 1.00 90.50 87 ASN A CA 1
ATOM 632 C C . ASN A 1 87 ? -9.830 3.249 18.042 1.00 90.50 87 ASN A C 1
ATOM 634 O O . ASN A 1 87 ? -9.621 2.222 18.682 1.00 90.50 87 ASN A O 1
ATOM 638 N N . TYR A 1 88 ? -9.016 4.309 18.098 1.00 89.12 88 TYR A N 1
ATOM 639 C CA . TYR A 1 88 ? -7.828 4.396 18.961 1.00 89.12 88 TYR A CA 1
ATOM 640 C C . TYR A 1 88 ? -8.062 5.210 20.244 1.00 89.12 88 TYR A C 1
ATOM 642 O O . TYR A 1 88 ? -7.147 5.346 21.063 1.00 89.12 88 TYR A O 1
ATOM 650 N N . PHE A 1 89 ? -9.246 5.803 20.410 1.00 89.25 89 PHE A N 1
ATOM 651 C CA . PHE A 1 89 ? -9.599 6.543 21.615 1.00 89.25 89 PHE A CA 1
ATOM 652 C C . PHE A 1 89 ? -9.862 5.581 22.782 1.00 89.25 89 PHE A C 1
ATOM 654 O O . PHE A 1 89 ? -10.293 4.449 22.587 1.00 89.25 89 PHE A O 1
ATOM 661 N N . ILE A 1 90 ? -9.586 6.040 24.007 1.00 86.12 90 ILE A N 1
ATOM 662 C CA . ILE A 1 90 ? -9.842 5.263 25.236 1.00 86.12 90 ILE A CA 1
ATOM 663 C C . ILE A 1 90 ? -11.351 5.102 25.458 1.00 86.12 90 ILE A C 1
ATOM 665 O O . ILE A 1 90 ? -11.806 4.074 25.948 1.00 86.12 90 ILE A O 1
ATOM 669 N N . GLU A 1 91 ? -12.110 6.130 25.086 1.00 87.31 91 GLU A N 1
ATOM 670 C CA . GLU A 1 91 ? -13.557 6.192 25.215 1.00 87.31 91 GLU A CA 1
ATOM 671 C C . GLU A 1 91 ? -14.170 6.285 23.817 1.00 87.31 91 GLU A C 1
ATOM 673 O O . GLU A 1 91 ? -13.744 7.096 22.991 1.00 87.31 91 GLU A O 1
ATOM 678 N N . GLY A 1 92 ? -15.164 5.444 23.547 1.00 86.94 92 GLY A N 1
ATOM 679 C CA . GLY A 1 92 ? -15.917 5.448 22.298 1.00 86.94 92 GLY A CA 1
ATOM 680 C C . GLY A 1 92 ? -16.327 4.046 21.866 1.00 86.94 92 GLY A C 1
ATOM 681 O O . GLY A 1 92 ? -15.657 3.064 22.179 1.00 86.94 92 GLY A O 1
ATOM 682 N N . GLU A 1 93 ? -17.435 3.958 21.136 1.00 87.06 93 GLU A N 1
ATOM 683 C CA . GLU A 1 93 ? -17.868 2.704 20.520 1.00 87.06 93 GLU A CA 1
ATOM 684 C C . GLU A 1 93 ? -17.003 2.377 19.290 1.00 87.06 93 GLU A C 1
ATOM 686 O O . GLU A 1 93 ? -16.406 3.255 18.659 1.00 87.06 93 GLU A O 1
ATOM 691 N N . GLU A 1 94 ? -16.911 1.094 18.952 1.00 88.81 94 GLU A N 1
ATOM 692 C CA . GLU A 1 94 ? -16.289 0.644 17.710 1.00 88.81 94 GLU A CA 1
ATOM 693 C C . GLU A 1 94 ? -17.181 0.961 16.503 1.00 88.81 94 GLU A C 1
ATOM 695 O O . GLU A 1 94 ? -18.409 0.989 16.586 1.00 88.81 94 GLU A O 1
ATOM 700 N N . VAL A 1 95 ? -16.564 1.185 15.342 1.00 91.75 95 VAL A N 1
ATOM 701 C CA . VAL A 1 95 ? -17.310 1.515 14.123 1.00 91.75 95 VAL A CA 1
ATOM 702 C C . VAL A 1 95 ? -18.023 0.267 13.606 1.00 91.75 95 VAL A C 1
ATOM 704 O O . VAL A 1 95 ? -17.380 -0.711 13.220 1.00 91.75 95 VAL A O 1
ATOM 707 N N . LYS A 1 96 ? -19.357 0.314 13.579 1.00 93.88 96 LYS A N 1
ATOM 708 C CA . LYS A 1 96 ? -20.202 -0.745 13.024 1.00 93.88 96 LYS A CA 1
ATOM 709 C C . LYS A 1 96 ? -20.118 -0.779 11.496 1.00 93.88 96 LYS A C 1
ATOM 711 O O . LYS A 1 96 ? -20.185 0.266 10.845 1.00 93.88 96 LYS A O 1
ATOM 716 N N . LEU A 1 97 ? -20.007 -1.981 10.937 1.00 93.94 97 LEU A N 1
ATOM 717 C CA . LEU A 1 97 ? -20.037 -2.207 9.497 1.00 93.94 97 LEU A CA 1
ATOM 718 C C . LEU A 1 97 ? -21.440 -1.955 8.941 1.00 93.94 97 LEU A C 1
ATOM 720 O O . LEU A 1 97 ? -22.452 -2.375 9.511 1.00 93.94 97 LEU A O 1
ATOM 724 N N . LYS A 1 98 ? -21.479 -1.227 7.827 1.00 94.06 98 LYS A N 1
ATOM 725 C CA . LYS A 1 98 ? -22.696 -0.893 7.087 1.00 94.06 98 LYS A CA 1
ATOM 726 C C . LYS A 1 98 ? -23.008 -1.993 6.066 1.00 94.06 98 LYS A C 1
ATOM 728 O O . LYS A 1 98 ? -22.120 -2.785 5.752 1.00 94.06 98 LYS A O 1
ATOM 733 N N . PRO A 1 99 ? -24.249 -2.086 5.559 1.00 95.38 99 PRO A N 1
ATOM 734 C CA . PRO A 1 99 ? -24.546 -2.986 4.449 1.00 95.38 99 PRO A CA 1
ATOM 735 C C . PRO A 1 99 ? -23.793 -2.557 3.180 1.00 95.38 99 PRO A C 1
ATOM 737 O O . PRO A 1 99 ? -23.542 -1.369 2.980 1.00 95.38 99 PRO A O 1
ATOM 740 N N . ASP A 1 100 ? -23.508 -3.515 2.296 1.00 94.00 100 ASP A N 1
ATOM 741 C CA . ASP A 1 100 ? -22.716 -3.308 1.071 1.00 94.00 100 ASP A CA 1
ATOM 742 C C . ASP A 1 100 ? -23.229 -2.157 0.185 1.00 94.00 100 ASP A C 1
ATOM 744 O O . ASP A 1 100 ? -22.442 -1.400 -0.372 1.00 94.00 100 ASP A O 1
ATOM 748 N N . ASN A 1 101 ? -24.549 -1.952 0.137 1.00 94.75 101 ASN A N 1
ATOM 749 C CA . ASN A 1 101 ? -25.199 -0.907 -0.667 1.00 94.75 101 ASN A CA 1
ATOM 750 C C . ASN A 1 101 ? -24.846 0.532 -0.253 1.00 94.75 101 ASN A C 1
ATOM 752 O O . ASN A 1 101 ? -25.120 1.470 -0.998 1.00 94.75 101 ASN A O 1
ATOM 756 N N . GLU A 1 102 ? -24.345 0.737 0.966 1.00 96.38 102 GLU A N 1
ATOM 757 C CA . GLU A 1 102 ? -23.995 2.073 1.454 1.00 96.38 102 GLU A CA 1
ATOM 758 C C . GLU A 1 102 ? -22.568 2.477 1.058 1.00 96.38 102 GLU A C 1
ATOM 760 O O . GLU A 1 102 ? -22.211 3.657 1.108 1.00 96.38 102 GLU A O 1
ATOM 765 N N . TYR A 1 103 ? -21.744 1.503 0.665 1.00 96.06 103 TYR A N 1
ATOM 766 C CA . TYR A 1 103 ? -20.395 1.747 0.181 1.00 96.06 103 TYR A CA 1
ATOM 767 C C . TYR A 1 103 ? -20.409 2.031 -1.327 1.00 96.06 103 TYR A C 1
ATOM 769 O O . TYR A 1 103 ? -21.248 1.510 -2.054 1.00 96.06 103 TYR A O 1
ATOM 777 N N . PRO A 1 104 ? -19.498 2.884 -1.822 1.00 96.62 104 PRO A N 1
ATOM 778 C CA . PRO A 1 104 ? -19.457 3.218 -3.238 1.00 96.62 104 PRO A CA 1
ATOM 779 C C . PRO A 1 104 ? -18.953 2.041 -4.084 1.00 96.62 104 PRO A C 1
ATOM 781 O O . PRO A 1 104 ? -18.010 1.355 -3.690 1.00 96.62 104 PRO A O 1
ATOM 784 N N . ASP A 1 105 ? -19.508 1.887 -5.288 1.00 95.75 105 ASP A N 1
ATOM 785 C CA . ASP A 1 105 ? -19.253 0.744 -6.183 1.00 95.75 105 ASP A CA 1
ATOM 786 C C . ASP A 1 105 ? -17.763 0.503 -6.475 1.00 95.75 105 ASP A C 1
ATOM 788 O O . ASP A 1 105 ? -17.302 -0.638 -6.483 1.00 95.75 105 ASP A O 1
ATOM 792 N N . TRP A 1 106 ? -16.977 1.578 -6.622 1.00 95.44 106 TRP A N 1
ATOM 793 C CA . TRP A 1 106 ? -15.546 1.483 -6.934 1.00 95.44 106 TRP A CA 1
ATOM 794 C C . TRP A 1 106 ? -14.741 0.707 -5.884 1.00 95.44 106 TRP A C 1
ATOM 796 O O . TRP A 1 106 ? -13.642 0.252 -6.193 1.00 95.44 106 TRP A O 1
ATOM 806 N N . LEU A 1 107 ? -15.251 0.559 -4.654 1.00 95.19 107 LEU A N 1
ATOM 807 C CA . LEU A 1 107 ? -14.603 -0.218 -3.596 1.00 95.19 107 LEU A CA 1
ATOM 808 C C . LEU A 1 107 ? -14.423 -1.683 -4.010 1.00 95.19 107 LEU A C 1
ATOM 810 O O . LEU A 1 107 ? -13.382 -2.278 -3.730 1.00 95.19 107 LEU A O 1
ATOM 814 N N . TYR A 1 108 ? -15.418 -2.240 -4.699 1.00 94.12 108 TYR A N 1
ATOM 815 C CA . TYR A 1 108 ? -15.427 -3.636 -5.131 1.00 94.12 108 TYR A CA 1
ATOM 816 C C . TYR A 1 108 ? -14.637 -3.859 -6.429 1.00 94.12 108 TYR A C 1
ATOM 818 O O . TYR A 1 108 ? -14.243 -4.987 -6.718 1.00 94.12 108 TYR A O 1
ATOM 826 N N . ASP A 1 109 ? -14.316 -2.784 -7.154 1.00 94.56 109 ASP A N 1
ATOM 827 C CA . ASP A 1 109 ? -13.464 -2.812 -8.350 1.00 94.56 109 ASP A CA 1
ATOM 828 C C . ASP A 1 109 ? -11.960 -2.754 -8.019 1.00 94.56 109 ASP A C 1
ATOM 830 O O . ASP A 1 109 ? -11.100 -2.881 -8.900 1.00 94.56 109 ASP A O 1
ATOM 834 N N . VAL A 1 110 ? -11.601 -2.545 -6.747 1.00 93.94 110 VAL A N 1
ATOM 835 C CA . VAL A 1 110 ? -10.200 -2.481 -6.321 1.00 93.94 110 VAL A CA 1
ATOM 836 C C . VAL A 1 110 ? -9.547 -3.857 -6.439 1.00 93.94 110 VAL A C 1
ATOM 838 O O . VAL A 1 110 ? -10.042 -4.869 -5.955 1.00 93.94 110 VAL A O 1
ATOM 841 N N . TYR A 1 111 ? -8.357 -3.894 -7.035 1.00 92.44 111 TYR A N 1
ATOM 842 C CA . TYR A 1 111 ? -7.574 -5.118 -7.150 1.00 92.44 111 TYR A CA 1
ATOM 843 C C . TYR A 1 111 ? -6.913 -5.501 -5.809 1.00 92.44 111 TYR A C 1
ATOM 845 O O . TYR A 1 111 ? -6.046 -4.781 -5.313 1.00 92.44 111 TYR A O 1
ATOM 853 N N . ILE A 1 112 ? -7.293 -6.657 -5.249 1.00 94.94 112 ILE A N 1
ATOM 854 C CA . ILE A 1 112 ? -6.845 -7.161 -3.927 1.00 94.94 112 ILE A CA 1
ATOM 855 C C . ILE A 1 112 ? -5.674 -8.167 -4.048 1.00 94.94 112 ILE A C 1
ATOM 857 O O . ILE A 1 112 ? -5.111 -8.630 -3.057 1.00 94.94 112 ILE A O 1
ATOM 861 N N . GLY A 1 113 ? -5.269 -8.517 -5.270 1.00 92.00 113 GLY A N 1
ATOM 862 C CA . GLY A 1 113 ? -4.215 -9.502 -5.511 1.00 92.00 113 GLY A CA 1
ATOM 863 C C . GLY A 1 113 ? -2.787 -8.992 -5.273 1.00 92.00 113 GLY A C 1
ATOM 864 O O . GLY A 1 113 ? -2.529 -7.848 -4.893 1.00 92.00 113 GLY A O 1
ATOM 865 N N . GLY A 1 114 ? -1.814 -9.861 -5.553 1.00 90.38 114 GLY A N 1
ATOM 866 C CA . GLY A 1 114 ? -0.394 -9.504 -5.520 1.00 90.38 114 GLY A CA 1
ATOM 867 C C . GLY A 1 114 ? -0.023 -8.483 -6.600 1.00 90.38 114 GLY A C 1
ATOM 868 O O . GLY A 1 114 ? -0.709 -8.363 -7.608 1.00 90.38 114 GLY A O 1
ATOM 869 N N . ALA A 1 115 ? 1.077 -7.750 -6.410 1.00 89.50 115 ALA A N 1
ATOM 870 C CA . ALA A 1 115 ? 1.497 -6.703 -7.344 1.00 89.50 115 ALA A CA 1
ATOM 871 C C . ALA A 1 115 ? 1.549 -7.206 -8.798 1.00 89.50 115 ALA A C 1
ATOM 873 O O . ALA A 1 115 ? 2.389 -8.048 -9.112 1.00 89.50 115 ALA A O 1
ATOM 874 N N . ARG A 1 116 ? 0.697 -6.625 -9.652 1.00 90.69 116 ARG A N 1
ATOM 875 C CA . ARG A 1 116 ? 0.551 -6.970 -11.070 1.00 90.69 116 ARG A CA 1
ATOM 876 C C . ARG A 1 116 ? 1.885 -6.988 -11.818 1.00 90.69 116 ARG A C 1
ATOM 878 O O . ARG A 1 116 ? 2.802 -6.185 -11.549 1.00 90.69 116 ARG A O 1
ATOM 885 N N . ASP A 1 117 ? 1.989 -7.905 -12.767 1.00 91.62 117 ASP A N 1
ATOM 886 C CA . ASP A 1 117 ? 3.182 -8.048 -13.586 1.00 91.62 117 ASP A CA 1
ATOM 887 C C . ASP A 1 117 ? 3.213 -7.039 -14.729 1.00 91.62 117 ASP A C 1
ATOM 889 O O . ASP A 1 117 ? 2.200 -6.495 -15.154 1.00 91.62 117 ASP A O 1
ATOM 893 N N . LEU A 1 118 ? 4.419 -6.730 -15.217 1.00 93.38 118 LEU A N 1
ATOM 894 C CA . LEU A 1 118 ? 4.586 -5.674 -16.219 1.00 93.38 118 LEU A CA 1
ATOM 895 C C . LEU A 1 118 ? 3.882 -6.010 -17.545 1.00 93.38 118 LEU A C 1
ATOM 897 O O . LEU A 1 118 ? 3.448 -5.097 -18.233 1.00 93.38 118 LEU A O 1
ATOM 901 N N . SER A 1 119 ? 3.773 -7.298 -17.882 1.00 91.94 119 SER A N 1
ATOM 902 C CA . SER A 1 119 ? 3.097 -7.793 -19.088 1.00 91.94 119 SER A CA 1
ATOM 903 C C . SER A 1 119 ? 1.576 -7.674 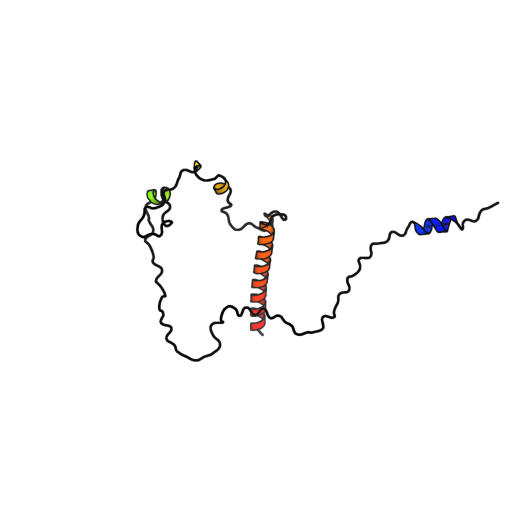-19.038 1.00 91.94 119 SER A C 1
ATOM 905 O O . SER A 1 119 ? 0.947 -7.680 -20.087 1.00 91.94 119 SER A O 1
ATOM 907 N N . GLU A 1 120 ? 0.991 -7.593 -17.844 1.00 92.00 120 GLU A N 1
ATOM 908 C CA . GLU A 1 120 ? -0.461 -7.482 -17.649 1.00 92.00 120 GLU A CA 1
ATOM 909 C C . GLU A 1 120 ? -0.934 -6.026 -17.716 1.00 92.00 120 GLU A C 1
ATOM 911 O O . GLU A 1 120 ? -2.124 -5.760 -17.858 1.00 92.00 120 GLU A O 1
ATOM 916 N N . LEU A 1 121 ? -0.011 -5.070 -17.568 1.00 93.75 121 LEU A N 1
ATOM 917 C CA . LEU A 1 121 ? -0.329 -3.651 -17.574 1.00 93.75 121 LEU A CA 1
ATOM 918 C C . LEU A 1 121 ? -0.249 -3.066 -18.981 1.00 93.75 121 LEU A C 1
ATOM 920 O O . LEU A 1 121 ? 0.718 -3.270 -19.712 1.00 93.75 121 LEU A O 1
ATOM 924 N N . GLU A 1 122 ? -1.222 -2.215 -19.288 1.00 94.12 122 GLU A N 1
ATOM 925 C CA . GLU A 1 122 ? -1.268 -1.465 -20.537 1.00 94.12 122 GLU A CA 1
ATOM 926 C C . GLU A 1 122 ? -0.127 -0.432 -20.640 1.00 94.12 122 GLU A C 1
ATOM 928 O O . GLU A 1 122 ? -0.006 0.427 -19.756 1.00 94.12 122 GLU A O 1
ATOM 933 N N . PRO A 1 123 ? 0.670 -0.417 -21.730 1.00 94.06 123 PRO A N 1
ATOM 934 C CA . PRO A 1 123 ? 1.808 0.497 -21.897 1.00 94.06 123 PRO A CA 1
ATOM 935 C C . PRO A 1 123 ? 1.459 1.990 -21.838 1.00 94.06 123 PRO A C 1
ATOM 937 O O . PRO A 1 123 ? 2.302 2.821 -21.492 1.00 94.06 123 PRO A O 1
ATOM 940 N N . ASN A 1 124 ? 0.214 2.340 -22.162 1.00 93.88 124 ASN A N 1
ATOM 941 C CA . ASN A 1 124 ? -0.274 3.720 -22.155 1.00 93.88 124 ASN A CA 1
ATOM 942 C C . ASN A 1 124 ? -0.799 4.168 -20.778 1.00 93.88 124 ASN A C 1
ATOM 944 O O . ASN A 1 124 ? -1.156 5.332 -20.605 1.00 93.88 124 ASN A O 1
ATOM 948 N N . SER A 1 125 ? -0.830 3.275 -19.784 1.00 95.62 125 SER A N 1
ATOM 949 C CA . SER A 1 125 ? -1.257 3.601 -18.425 1.00 95.62 125 SER A CA 1
ATOM 950 C C . SER A 1 125 ? -0.113 4.169 -17.583 1.00 95.62 125 SER A C 1
ATOM 952 O O . SER A 1 125 ? 1.050 3.769 -17.681 1.00 95.62 125 SER A O 1
ATOM 954 N N . LYS A 1 126 ? -0.447 5.077 -16.661 1.00 95.25 126 LYS A N 1
ATOM 955 C CA . LYS A 1 126 ? 0.494 5.608 -15.661 1.00 95.25 126 LYS A CA 1
ATOM 956 C C . LYS A 1 126 ? 1.073 4.503 -14.772 1.00 95.25 126 LYS A C 1
ATOM 958 O O . LYS A 1 126 ? 2.245 4.562 -14.396 1.00 95.25 126 LYS A O 1
ATOM 963 N N . GLU A 1 127 ? 0.264 3.504 -14.437 1.00 94.31 127 GLU A N 1
ATOM 964 C CA . GLU A 1 127 ? 0.661 2.398 -13.564 1.00 94.31 127 GLU A CA 1
ATOM 965 C C . GLU A 1 127 ? 1.792 1.563 -14.177 1.00 94.31 127 GLU A C 1
ATOM 967 O O . GLU A 1 127 ? 2.728 1.169 -13.474 1.00 94.31 127 GLU A O 1
ATOM 972 N N . TYR A 1 128 ? 1.758 1.368 -15.501 1.00 96.44 128 TYR A N 1
ATOM 973 C CA . TYR A 1 128 ? 2.785 0.637 -16.238 1.00 96.44 128 TYR A CA 1
ATOM 974 C C . TYR A 1 128 ? 4.147 1.298 -16.043 1.00 96.44 128 TYR A C 1
ATOM 976 O O . TYR A 1 128 ? 5.107 0.673 -15.592 1.00 96.44 128 TYR A O 1
ATOM 984 N N . TRP A 1 129 ? 4.227 2.609 -16.266 1.00 95.94 129 TRP A N 1
ATOM 985 C CA . TRP A 1 129 ? 5.478 3.352 -16.128 1.00 95.94 129 TRP A CA 1
ATOM 986 C C . TRP A 1 129 ? 5.980 3.429 -14.684 1.00 95.94 129 TRP A C 1
ATOM 988 O O . TRP A 1 129 ? 7.191 3.368 -14.441 1.00 95.94 129 TRP A O 1
ATOM 998 N N . GLN A 1 130 ? 5.076 3.494 -13.702 1.00 95.62 130 GLN A N 1
ATOM 999 C CA . GLN A 1 130 ? 5.449 3.371 -12.291 1.00 95.62 130 GLN A CA 1
ATOM 1000 C C . GLN A 1 130 ? 6.083 2.003 -12.002 1.00 95.62 130 GLN A C 1
ATOM 1002 O O . GLN A 1 130 ? 7.122 1.934 -11.331 1.00 95.62 130 GLN A O 1
ATOM 1007 N N . ARG A 1 131 ? 5.519 0.926 -12.562 1.00 95.62 131 ARG A N 1
ATOM 1008 C CA . ARG A 1 131 ? 6.056 -0.433 -12.446 1.00 95.62 131 ARG A CA 1
ATOM 1009 C C . ARG A 1 131 ? 7.420 -0.567 -13.124 1.00 95.62 131 ARG A C 1
ATOM 1011 O O . ARG A 1 131 ? 8.350 -1.058 -12.481 1.00 95.62 131 ARG A O 1
ATOM 1018 N N . VAL A 1 132 ? 7.591 -0.056 -14.349 1.00 96.31 132 VAL A N 1
ATOM 1019 C CA . VAL A 1 132 ? 8.888 -0.012 -15.060 1.00 96.31 132 VAL A CA 1
ATOM 1020 C C . VAL A 1 132 ? 9.953 0.669 -14.202 1.00 96.31 132 VAL A C 1
ATOM 1022 O O . VAL A 1 132 ? 11.034 0.116 -13.974 1.00 96.31 132 VAL A O 1
ATOM 1025 N N . ARG A 1 133 ? 9.640 1.853 -13.662 1.00 96.62 133 ARG A N 1
ATOM 1026 C CA . ARG A 1 133 ? 10.562 2.614 -12.812 1.00 96.62 133 ARG A CA 1
ATOM 1027 C C . ARG A 1 133 ? 10.955 1.827 -11.564 1.00 96.62 133 ARG A C 1
ATOM 1029 O O . ARG A 1 133 ? 12.139 1.759 -11.228 1.00 96.62 133 ARG A O 1
ATOM 1036 N N . TYR A 1 134 ? 9.986 1.219 -10.885 1.00 96.00 134 TYR A N 1
ATOM 1037 C CA . TYR A 1 134 ? 10.244 0.392 -9.708 1.00 96.00 134 TYR A CA 1
ATOM 1038 C C . TYR A 1 134 ? 11.178 -0.787 -10.031 1.00 96.00 134 TYR A C 1
ATOM 1040 O O . TYR A 1 134 ? 12.153 -1.022 -9.311 1.00 96.00 134 TYR A O 1
ATOM 1048 N N . LEU A 1 135 ? 10.936 -1.494 -11.139 1.00 96.31 135 LEU A N 1
ATOM 1049 C CA . LEU A 1 135 ? 11.763 -2.622 -11.578 1.00 96.31 135 LEU A CA 1
ATOM 1050 C 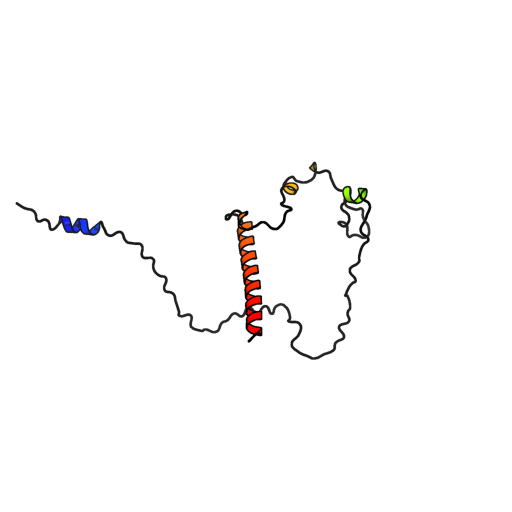C . LEU A 1 135 ? 13.196 -2.190 -11.918 1.00 96.31 135 LEU A C 1
ATOM 1052 O O . LEU A 1 135 ? 14.150 -2.859 -11.507 1.00 96.31 135 LEU A O 1
ATOM 1056 N N . ALA A 1 136 ? 13.368 -1.046 -12.583 1.00 97.56 136 ALA A N 1
ATOM 1057 C CA . ALA A 1 136 ? 14.681 -0.476 -12.876 1.00 97.56 136 ALA A CA 1
ATOM 1058 C C . ALA A 1 136 ? 15.459 -0.137 -11.591 1.00 97.56 136 ALA A C 1
ATOM 1060 O O . ALA A 1 136 ? 16.629 -0.506 -11.448 1.00 97.56 136 ALA A O 1
ATOM 1061 N N . ILE A 1 137 ? 14.803 0.488 -10.607 1.00 97.69 137 ILE A N 1
ATOM 1062 C CA . ILE A 1 137 ? 15.405 0.771 -9.296 1.00 97.69 137 ILE A CA 1
ATOM 1063 C C . ILE A 1 137 ? 15.799 -0.533 -8.598 1.00 97.69 137 ILE A C 1
ATOM 1065 O O . ILE A 1 137 ? 16.931 -0.665 -8.123 1.00 97.69 137 ILE A O 1
ATOM 1069 N N . ARG A 1 138 ? 14.903 -1.526 -8.572 1.00 96.50 138 ARG A N 1
ATOM 1070 C CA . ARG A 1 138 ? 15.159 -2.834 -7.954 1.00 96.50 138 ARG A CA 1
ATOM 1071 C C . ARG A 1 138 ? 16.365 -3.525 -8.594 1.00 96.50 138 ARG A C 1
ATOM 1073 O O . ARG A 1 138 ? 17.223 -4.036 -7.872 1.00 96.50 138 ARG A O 1
ATOM 1080 N N . ARG A 1 139 ? 16.475 -3.498 -9.928 1.00 97.75 139 ARG A N 1
ATOM 1081 C CA . ARG A 1 139 ? 17.636 -4.006 -10.679 1.00 97.75 139 ARG A CA 1
ATOM 1082 C C . ARG A 1 139 ? 18.919 -3.278 -10.280 1.00 97.75 139 ARG A C 1
ATOM 1084 O O . ARG A 1 139 ? 19.900 -3.931 -9.938 1.00 97.75 139 ARG A O 1
ATOM 1091 N N . ASN A 1 140 ? 18.906 -1.948 -10.247 1.00 97.88 140 ASN A N 1
ATOM 1092 C CA . ASN A 1 140 ? 20.081 -1.144 -9.898 1.00 97.88 140 ASN A CA 1
ATOM 1093 C C . ASN A 1 140 ? 20.556 -1.388 -8.461 1.00 97.88 140 ASN A C 1
ATOM 1095 O O . ASN A 1 140 ? 21.758 -1.490 -8.211 1.00 97.88 140 ASN A O 1
ATOM 1099 N N . VAL A 1 141 ? 19.630 -1.554 -7.513 1.00 97.25 141 VAL A N 1
ATOM 1100 C CA . VAL A 1 141 ? 19.966 -1.924 -6.132 1.00 97.25 141 VAL A CA 1
ATOM 1101 C C . VAL A 1 141 ? 20.630 -3.302 -6.078 1.00 97.25 141 VAL A C 1
ATOM 1103 O O . VAL A 1 141 ? 21.645 -3.445 -5.392 1.00 97.25 141 VAL A O 1
ATOM 1106 N N . LYS A 1 142 ? 20.113 -4.298 -6.815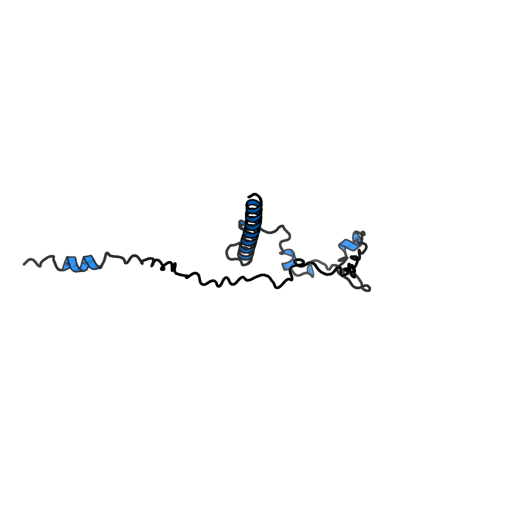 1.00 97.12 142 LYS A N 1
ATOM 1107 C CA . LYS A 1 142 ? 20.730 -5.635 -6.906 1.00 97.12 142 LYS A CA 1
ATOM 1108 C C . LYS A 1 142 ? 22.136 -5.566 -7.506 1.00 97.12 142 LYS A C 1
ATOM 1110 O O . LYS A 1 142 ? 23.075 -6.072 -6.901 1.00 97.12 142 LYS A O 1
ATOM 1115 N N . LEU A 1 143 ? 22.300 -4.871 -8.632 1.00 96.75 143 LEU A N 1
ATOM 1116 C CA . LEU A 1 143 ? 23.597 -4.706 -9.296 1.00 96.75 143 LEU A CA 1
ATOM 1117 C C . LEU A 1 143 ? 24.618 -4.002 -8.398 1.00 96.75 143 LEU A C 1
ATOM 1119 O O . LEU A 1 143 ? 25.771 -4.416 -8.335 1.00 96.75 143 LEU A O 1
ATOM 1123 N N . ARG A 1 144 ? 24.205 -2.971 -7.652 1.00 94.62 144 ARG A N 1
ATOM 1124 C CA . ARG A 1 144 ? 25.083 -2.280 -6.698 1.00 94.62 144 ARG A CA 1
ATOM 1125 C C . ARG A 1 144 ? 25.541 -3.198 -5.565 1.00 94.62 144 ARG A C 1
ATOM 1127 O O . ARG A 1 144 ? 26.705 -3.133 -5.179 1.00 94.62 144 ARG A O 1
ATOM 1134 N N . LYS A 1 145 ? 24.646 -4.038 -5.031 1.00 94.81 145 LYS A N 1
ATOM 1135 C CA . LYS A 1 145 ? 25.005 -5.040 -4.012 1.00 94.81 145 LYS A CA 1
ATOM 1136 C C . LYS A 1 145 ? 26.004 -6.051 -4.572 1.00 94.81 145 LYS A C 1
ATOM 1138 O O . LYS A 1 145 ? 27.031 -6.267 -3.941 1.00 94.81 145 LYS A O 1
ATOM 1143 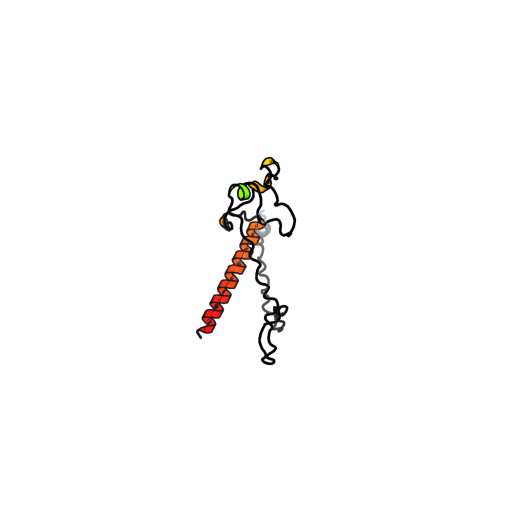N N . PHE A 1 146 ? 25.739 -6.576 -5.767 1.00 95.31 146 PHE A N 1
ATOM 1144 C CA . PHE A 1 146 ? 26.617 -7.536 -6.429 1.00 95.31 146 PHE A CA 1
ATOM 1145 C C . PHE A 1 146 ? 28.014 -6.956 -6.686 1.00 95.31 146 PHE A C 1
ATOM 1147 O O . PHE A 1 146 ? 29.004 -7.528 -6.247 1.00 95.31 146 PHE A O 1
ATOM 1154 N N . ARG A 1 147 ? 28.106 -5.761 -7.287 1.00 92.75 147 ARG A N 1
ATOM 1155 C CA . ARG A 1 147 ? 29.389 -5.065 -7.505 1.00 92.75 147 ARG A CA 1
ATOM 1156 C C . ARG A 1 147 ? 30.165 -4.877 -6.204 1.00 92.75 147 ARG A C 1
ATOM 1158 O O . ARG A 1 147 ? 31.359 -5.131 -6.164 1.00 92.75 147 ARG A O 1
ATOM 1165 N N . ARG A 1 148 ? 29.484 -4.475 -5.126 1.00 90.94 148 ARG A N 1
ATOM 1166 C CA . ARG A 1 148 ? 30.109 -4.323 -3.805 1.00 90.94 148 ARG A CA 1
ATOM 1167 C C . ARG A 1 148 ? 30.641 -5.648 -3.259 1.00 90.94 148 ARG A C 1
ATOM 1169 O O . ARG A 1 148 ? 31.671 -5.637 -2.607 1.00 90.94 148 ARG A O 1
ATOM 1176 N N . GLN A 1 149 ? 29.932 -6.754 -3.468 1.00 89.88 149 GLN A N 1
ATOM 1177 C CA . GLN A 1 149 ? 30.374 -8.073 -3.013 1.00 89.88 149 GLN A CA 1
ATOM 1178 C C . GLN A 1 149 ? 31.594 -8.549 -3.796 1.00 89.88 149 GLN A C 1
ATOM 1180 O O . GLN A 1 149 ? 32.552 -8.983 -3.177 1.00 89.88 149 GLN A O 1
ATOM 1185 N N . VAL A 1 150 ? 31.588 -8.401 -5.122 1.00 91.19 150 VAL A N 1
ATOM 1186 C CA . VAL A 1 150 ? 32.736 -8.757 -5.970 1.00 91.19 150 VAL A CA 1
ATOM 1187 C C . VAL A 1 150 ? 33.975 -7.951 -5.578 1.00 91.19 150 VAL A C 1
ATOM 1189 O O . VAL A 1 150 ? 35.029 -8.529 -5.362 1.00 91.19 150 VAL A O 1
ATOM 1192 N N . LEU A 1 151 ? 33.836 -6.636 -5.385 1.00 82.19 151 LEU A N 1
ATOM 1193 C CA . LEU A 1 151 ? 34.937 -5.759 -4.963 1.00 82.19 151 LEU A CA 1
ATOM 1194 C C . LEU A 1 151 ? 35.444 -6.008 -3.532 1.00 82.19 151 LEU A C 1
ATOM 1196 O O . LEU A 1 151 ? 36.417 -5.387 -3.139 1.00 82.19 151 LEU A O 1
ATOM 1200 N N . ARG A 1 152 ? 34.769 -6.838 -2.727 1.00 79.38 152 ARG A N 1
ATOM 1201 C CA . ARG A 1 152 ? 35.237 -7.224 -1.382 1.00 79.38 152 ARG A CA 1
ATOM 1202 C C . ARG A 1 152 ? 36.075 -8.502 -1.379 1.00 79.38 152 ARG A C 1
ATOM 1204 O O . ARG A 1 152 ? 36.646 -8.818 -0.345 1.00 79.38 152 ARG A O 1
ATOM 1211 N N . GLN A 1 153 ? 36.045 -9.269 -2.468 1.00 72.62 153 GLN A N 1
ATOM 1212 C CA . GLN A 1 153 ? 36.741 -10.555 -2.588 1.00 72.62 153 GLN A CA 1
ATOM 1213 C C . GLN A 1 153 ? 38.146 -10.412 -3.192 1.00 72.62 153 GLN A C 1
ATOM 1215 O O . GLN A 1 153 ? 38.897 -11.382 -3.209 1.00 72.62 153 GLN A O 1
ATOM 1220 N N . PHE A 1 154 ? 38.475 -9.220 -3.690 1.00 67.88 154 PHE A N 1
ATOM 1221 C CA . PHE A 1 154 ? 39.801 -8.805 -4.137 1.00 67.88 154 PHE A CA 1
ATOM 1222 C C . PHE A 1 154 ? 40.320 -7.736 -3.177 1.00 67.88 154 PHE A C 1
ATOM 1224 O O . PHE A 1 154 ? 41.550 -7.687 -2.978 1.00 67.88 154 PHE A O 1
#

Solvent-accessible surface area (backbone atoms only — not comparable to full-atom values): 10824 Å² total; per-residue (Å²): 141,78,85,71,75,73,66,64,59,62,62,63,67,69,76,77,68,79,79,73,79,71,78,72,73,71,76,80,74,85,71,74,67,88,70,88,67,77,77,71,83,65,80,67,91,56,82,77,90,79,87,75,95,84,74,94,67,78,75,67,85,71,79,76,66,75,80,81,81,71,88,77,86,81,56,66,73,53,63,75,44,27,48,80,79,73,59,84,63,95,74,78,79,66,52,66,64,74,64,76,85,79,53,65,74,68,68,78,71,55,85,85,70,76,87,79,56,77,87,79,42,56,83,89,39,73,66,34,55,53,50,54,52,50,52,52,51,52,50,52,54,52,51,53,50,51,53,53,53,58,66,68,78,111

Mean predicted aligned error: 18.57 Å

InterPro domains:
  IPR013870 Large ribosomal subunit protein mL54 [PF08561] (81-112)
  IPR013870 Large ribosomal subunit protein mL54 [PTHR28595] (28-145)

Organism: NCBI:txid536013